Protein AF-A0A958C9W6-F1 (afdb_monomer)

Mean predicted aligned error: 12.82 Å

pLDDT: mean 80.54, std 18.73, range [38.62, 97.38]

Structure (mmCIF, N/CA/C/O backbone):
data_AF-A0A958C9W6-F1
#
_entry.id   AF-A0A958C9W6-F1
#
loop_
_atom_site.group_PDB
_atom_site.id
_atom_site.type_symbol
_atom_site.label_atom_id
_atom_site.label_alt_id
_atom_site.label_comp_id
_atom_site.label_asym_id
_atom_site.label_entity_id
_atom_site.label_seq_id
_atom_site.pdbx_PDB_ins_code
_atom_site.Cartn_x
_atom_site.Cartn_y
_atom_site.Cartn_z
_atom_site.occupancy
_atom_site.B_iso_or_equiv
_atom_site.auth_seq_id
_atom_site.auth_comp_id
_atom_site.auth_asym_id
_atom_site.auth_atom_id
_atom_site.pdbx_PDB_model_num
ATOM 1 N N . MET A 1 1 ? 31.463 -16.022 25.666 1.00 40.84 1 MET A N 1
ATOM 2 C CA . MET A 1 1 ? 31.397 -15.861 24.198 1.00 40.84 1 MET A CA 1
ATOM 3 C C . MET A 1 1 ? 30.510 -16.967 23.652 1.00 40.84 1 MET A C 1
ATOM 5 O O . MET A 1 1 ? 30.938 -18.113 23.640 1.00 40.84 1 MET A O 1
ATOM 9 N N . ALA A 1 2 ? 29.253 -16.654 23.335 1.00 38.62 2 ALA A N 1
ATOM 10 C CA . ALA A 1 2 ? 28.304 -17.623 22.791 1.00 38.62 2 ALA A CA 1
ATOM 11 C C . ALA A 1 2 ? 28.551 -17.759 21.283 1.00 38.62 2 ALA A C 1
ATOM 13 O O . ALA A 1 2 ? 28.523 -16.761 20.567 1.00 38.62 2 ALA A O 1
ATOM 14 N N . LYS A 1 3 ? 28.863 -18.977 20.828 1.00 41.97 3 LYS A N 1
ATOM 15 C CA . LYS A 1 3 ? 28.986 -19.298 19.404 1.00 41.97 3 LYS A CA 1
ATOM 16 C C . LYS A 1 3 ? 27.596 -19.224 18.776 1.00 41.97 3 LYS A C 1
ATOM 18 O O . LYS A 1 3 ? 26.676 -19.887 19.239 1.00 41.97 3 LYS A O 1
ATOM 23 N N . GLN A 1 4 ? 27.471 -18.394 17.752 1.00 49.22 4 GLN A N 1
ATOM 24 C CA . GLN A 1 4 ? 26.295 -18.300 16.901 1.00 49.22 4 GLN A CA 1
ATOM 25 C C . GLN A 1 4 ? 26.256 -19.569 16.038 1.00 49.22 4 GLN A C 1
ATOM 27 O O . GLN A 1 4 ? 27.165 -19.802 15.244 1.00 49.22 4 GLN A O 1
ATOM 32 N N . GLU A 1 5 ? 25.262 -20.426 16.261 1.00 43.38 5 GLU A N 1
ATOM 33 C CA . GLU A 1 5 ? 24.965 -21.561 15.386 1.00 43.38 5 GLU A CA 1
ATOM 34 C C . GLU A 1 5 ? 24.443 -21.017 14.053 1.00 43.38 5 GLU A C 1
ATOM 36 O O . GLU A 1 5 ? 23.322 -20.511 13.965 1.00 43.38 5 GLU A O 1
ATOM 41 N N . GLU A 1 6 ? 25.273 -21.095 13.012 1.00 48.12 6 GLU A N 1
ATOM 42 C CA . GLU A 1 6 ? 24.831 -20.968 11.626 1.00 48.12 6 GLU A CA 1
ATOM 43 C C . GLU A 1 6 ? 23.806 -22.074 11.353 1.00 48.12 6 GLU A C 1
ATOM 45 O O . GLU A 1 6 ? 24.152 -23.240 11.156 1.00 48.12 6 GLU A O 1
ATOM 50 N N . LYS A 1 7 ? 22.518 -21.714 11.348 1.00 50.03 7 LYS A N 1
ATOM 51 C CA . LYS A 1 7 ? 21.475 -22.551 10.754 1.00 50.03 7 LYS A CA 1
ATOM 52 C C . LYS A 1 7 ? 21.706 -22.575 9.250 1.00 50.03 7 LYS A C 1
ATOM 54 O O . LYS A 1 7 ? 21.167 -21.753 8.514 1.00 50.03 7 LYS A O 1
ATOM 59 N N . ASN A 1 8 ? 22.539 -23.511 8.816 1.00 45.03 8 ASN A N 1
ATOM 60 C CA . ASN A 1 8 ? 22.682 -23.860 7.419 1.00 45.03 8 ASN A CA 1
ATOM 61 C C . ASN A 1 8 ? 21.336 -24.458 6.978 1.00 45.03 8 ASN A C 1
ATOM 63 O O . ASN A 1 8 ? 20.993 -25.579 7.357 1.00 45.03 8 ASN A O 1
ATOM 67 N N . ILE A 1 9 ? 20.516 -23.658 6.293 1.00 53.34 9 ILE A N 1
ATOM 68 C CA . ILE A 1 9 ? 19.256 -24.115 5.707 1.00 53.34 9 ILE A CA 1
ATOM 69 C C . ILE A 1 9 ? 19.654 -24.989 4.524 1.00 53.34 9 ILE A C 1
ATOM 71 O O . ILE A 1 9 ? 19.911 -24.500 3.426 1.00 53.34 9 ILE A O 1
ATOM 75 N N . THR A 1 10 ? 19.778 -26.288 4.770 1.00 50.62 10 THR A N 1
ATOM 76 C CA . THR A 1 10 ? 19.931 -27.275 3.709 1.00 50.62 10 THR A CA 1
ATOM 77 C C . THR A 1 10 ? 18.595 -27.348 2.978 1.00 50.62 10 THR A C 1
ATOM 79 O O . THR A 1 10 ? 17.690 -28.046 3.427 1.00 50.62 10 THR A O 1
ATOM 82 N N . VAL A 1 11 ? 18.449 -26.576 1.898 1.00 54.31 11 VAL A N 1
ATOM 83 C CA . VAL A 1 11 ? 17.331 -26.725 0.957 1.00 54.31 11 VAL A CA 1
ATOM 84 C C . VAL A 1 11 ? 17.441 -28.132 0.381 1.00 54.31 11 VAL A C 1
ATOM 86 O O . VAL A 1 11 ? 18.473 -28.497 -0.190 1.00 54.31 11 VAL A O 1
ATOM 89 N N . THR A 1 12 ? 16.433 -28.958 0.637 1.00 53.78 12 THR A N 1
ATOM 90 C CA . THR A 1 12 ? 16.428 -30.346 0.171 1.00 53.78 12 THR A CA 1
ATOM 91 C C . THR A 1 12 ? 15.854 -30.403 -1.240 1.00 53.78 12 THR A C 1
ATOM 93 O O . THR A 1 12 ? 15.025 -29.577 -1.602 1.00 53.78 12 THR A O 1
ATOM 96 N N . LEU A 1 13 ? 16.286 -31.377 -2.047 1.00 54.72 13 LEU A N 1
ATOM 97 C CA . LEU A 1 13 ? 15.822 -31.571 -3.434 1.00 54.72 13 LEU A CA 1
ATOM 98 C C . LEU A 1 13 ? 14.282 -31.661 -3.567 1.00 54.72 13 LEU A C 1
ATOM 100 O O . LEU A 1 13 ? 13.751 -31.420 -4.649 1.00 54.72 13 LEU A O 1
ATOM 104 N N . ASP A 1 14 ? 13.574 -31.966 -2.475 1.00 60.06 14 ASP A N 1
ATOM 105 C CA . ASP A 1 14 ? 12.109 -32.011 -2.408 1.00 60.06 14 ASP A CA 1
ATOM 106 C C . ASP A 1 14 ? 11.456 -30.613 -2.435 1.00 60.06 14 ASP A C 1
ATOM 108 O O . ASP A 1 14 ? 10.357 -30.461 -2.972 1.00 60.06 14 ASP A O 1
ATOM 112 N N . ASP A 1 15 ? 12.133 -29.574 -1.929 1.00 61.22 15 ASP A N 1
ATOM 113 C CA . ASP A 1 15 ? 11.630 -28.191 -1.942 1.00 61.22 15 ASP A CA 1
ATOM 114 C C . ASP A 1 15 ? 11.640 -27.605 -3.365 1.00 61.22 15 ASP A C 1
ATOM 116 O O . ASP A 1 15 ? 10.725 -26.877 -3.757 1.00 61.22 15 ASP A O 1
ATOM 120 N N . ASP A 1 16 ? 12.642 -27.979 -4.167 1.00 63.88 16 ASP A N 1
ATOM 121 C CA . ASP A 1 16 ? 12.729 -27.594 -5.577 1.00 63.88 16 ASP A CA 1
ATOM 122 C C . ASP A 1 16 ? 11.615 -28.261 -6.392 1.00 63.88 16 ASP A C 1
ATOM 124 O O . ASP A 1 16 ? 10.996 -27.613 -7.234 1.00 63.88 16 ASP A O 1
ATOM 128 N N . ALA A 1 17 ? 11.309 -29.535 -6.126 1.00 65.00 17 ALA A N 1
ATOM 129 C CA . ALA A 1 17 ? 10.230 -30.253 -6.805 1.00 65.00 17 ALA A CA 1
ATOM 130 C C . ALA A 1 17 ? 8.859 -29.610 -6.532 1.00 65.00 17 ALA A C 1
ATOM 132 O O . ALA A 1 17 ? 8.099 -29.359 -7.470 1.00 65.00 17 ALA A O 1
ATOM 133 N N . LEU A 1 18 ? 8.588 -29.253 -5.272 1.00 66.50 18 LEU A N 1
ATOM 134 C CA . LEU A 1 18 ? 7.382 -28.518 -4.887 1.00 66.50 18 LEU A CA 1
ATOM 135 C C . LEU A 1 18 ? 7.320 -27.142 -5.574 1.00 66.50 18 LEU A C 1
ATOM 137 O O . LEU A 1 18 ? 6.276 -26.739 -6.091 1.00 66.50 18 LEU A O 1
ATOM 141 N N . LEU A 1 19 ? 8.449 -26.432 -5.645 1.00 69.62 19 LEU A N 1
ATOM 142 C CA . LEU A 1 19 ? 8.544 -25.147 -6.335 1.00 69.62 19 LEU A CA 1
ATOM 143 C C . LEU A 1 19 ? 8.263 -25.283 -7.843 1.00 69.62 19 LEU A C 1
ATOM 145 O O . LEU A 1 19 ? 7.502 -24.489 -8.402 1.00 69.62 19 LEU A O 1
ATOM 149 N N . PHE A 1 20 ? 8.829 -26.294 -8.507 1.00 72.88 20 PHE A N 1
ATOM 150 C CA . PHE A 1 20 ? 8.619 -26.549 -9.936 1.00 72.88 20 PHE A CA 1
ATOM 151 C C . PHE A 1 20 ? 7.176 -26.941 -10.273 1.00 72.88 20 PHE A C 1
AT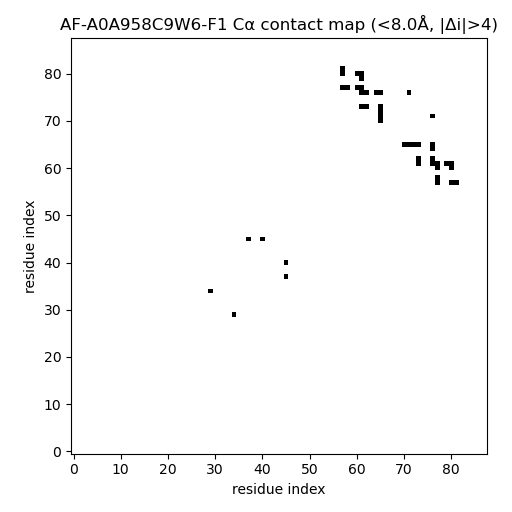OM 153 O O . PHE A 1 20 ? 6.708 -26.598 -11.359 1.00 72.88 20 PHE A O 1
ATOM 160 N N . GLU A 1 21 ? 6.451 -27.589 -9.360 1.00 72.88 21 GLU A N 1
ATOM 161 C CA . GLU A 1 21 ? 5.019 -27.868 -9.526 1.00 72.88 21 GLU A CA 1
ATOM 162 C C . GLU A 1 21 ? 4.145 -26.617 -9.345 1.00 72.88 21 GLU A C 1
ATOM 164 O O . GLU A 1 21 ? 3.135 -26.456 -10.033 1.00 72.88 21 GLU A O 1
ATOM 169 N N . MET A 1 22 ? 4.542 -25.692 -8.466 1.00 72.31 22 MET A N 1
ATOM 170 C CA . MET A 1 22 ? 3.787 -24.464 -8.190 1.00 72.31 22 MET A CA 1
ATOM 171 C C . MET A 1 22 ? 3.978 -23.376 -9.256 1.00 72.31 22 MET A C 1
ATOM 173 O O . MET A 1 22 ? 3.050 -22.607 -9.525 1.00 72.31 22 MET A O 1
ATOM 177 N N . ILE A 1 23 ? 5.161 -23.303 -9.880 1.00 74.88 23 ILE A N 1
ATOM 178 C CA . ILE A 1 23 ? 5.499 -22.270 -10.873 1.00 74.88 23 ILE A CA 1
ATOM 179 C C . ILE A 1 23 ? 4.488 -22.213 -12.035 1.00 74.88 23 ILE A C 1
ATOM 181 O O . ILE A 1 23 ? 4.013 -21.116 -12.328 1.00 74.88 23 ILE A O 1
ATOM 185 N N . PRO A 1 24 ? 4.105 -23.321 -12.698 1.00 74.38 24 PRO A N 1
ATOM 186 C CA . PRO A 1 24 ? 3.153 -23.280 -13.807 1.00 74.38 24 PRO A CA 1
ATOM 187 C C . PRO A 1 24 ? 1.781 -22.723 -13.415 1.00 74.38 24 PRO A C 1
ATOM 189 O O . PRO A 1 24 ? 1.213 -21.937 -14.171 1.00 74.38 24 PRO A O 1
ATOM 192 N N . GLY A 1 25 ? 1.270 -23.091 -12.234 1.00 72.38 25 GLY A N 1
ATOM 193 C CA . GLY A 1 25 ? 0.001 -22.572 -11.714 1.00 72.38 25 GLY A CA 1
ATOM 194 C C . GLY A 1 25 ? 0.075 -21.072 -11.444 1.00 72.38 25 GLY A C 1
ATOM 195 O O . GLY A 1 25 ? -0.749 -20.309 -11.942 1.00 72.38 25 GLY A O 1
ATOM 196 N N . ALA A 1 26 ? 1.135 -20.632 -10.763 1.00 70.88 26 ALA A N 1
ATOM 197 C CA . ALA A 1 26 ? 1.367 -19.216 -10.502 1.00 70.88 26 ALA A CA 1
ATOM 198 C C . ALA A 1 26 ? 1.543 -18.403 -11.798 1.00 70.88 26 ALA A C 1
ATOM 200 O O . ALA A 1 26 ? 1.016 -17.302 -11.913 1.00 70.88 26 ALA A O 1
ATOM 201 N N . VAL A 1 27 ? 2.246 -18.943 -12.801 1.00 72.88 27 VAL A N 1
ATOM 202 C CA . VAL A 1 27 ? 2.432 -18.294 -14.111 1.00 72.88 27 VAL A CA 1
ATOM 203 C C . VAL A 1 27 ? 1.119 -18.213 -14.893 1.00 72.88 27 VAL A C 1
ATOM 205 O O . VAL A 1 27 ? 0.895 -17.216 -15.576 1.00 72.88 27 VAL A O 1
ATOM 208 N N . ALA A 1 28 ? 0.240 -19.213 -14.784 1.00 75.00 28 ALA A N 1
ATOM 209 C CA . ALA A 1 28 ? -1.065 -19.202 -15.447 1.00 75.00 28 ALA A CA 1
ATOM 210 C C . ALA A 1 28 ? -1.999 -18.098 -14.916 1.00 75.00 28 ALA A C 1
ATOM 212 O O . ALA A 1 28 ? -2.853 -17.609 -15.654 1.00 75.00 28 ALA A O 1
ATOM 213 N N . GLU A 1 29 ? -1.819 -17.681 -13.662 1.00 78.50 29 GLU A N 1
ATOM 214 C CA . GLU A 1 29 ? -2.593 -16.607 -13.028 1.00 78.50 29 GLU A CA 1
ATOM 215 C C . GLU A 1 29 ? -2.057 -15.198 -13.345 1.00 78.50 29 GLU A C 1
ATOM 217 O O . GLU A 1 29 ? -2.728 -14.196 -13.085 1.00 78.50 29 GLU A O 1
ATOM 222 N N . VAL A 1 30 ? -0.864 -15.091 -13.941 1.00 78.94 30 VAL A N 1
ATOM 223 C CA . VAL A 1 30 ? -0.265 -13.804 -14.310 1.00 78.94 30 VAL A CA 1
ATOM 224 C C . VAL A 1 30 ? -0.861 -13.296 -15.622 1.00 78.94 30 VAL A C 1
ATOM 226 O O . VAL A 1 30 ? -0.655 -13.880 -16.683 1.00 78.94 30 VAL A O 1
ATOM 229 N N . ASP A 1 31 ? -1.520 -12.137 -15.579 1.00 85.75 31 ASP A N 1
ATOM 230 C CA . ASP A 1 31 ? -1.964 -11.435 -16.787 1.00 85.75 31 ASP A CA 1
ATOM 231 C C . ASP A 1 31 ? -0.749 -10.876 -17.566 1.00 85.75 31 ASP A C 1
ATOM 233 O O . ASP A 1 31 ? -0.071 -9.954 -17.084 1.00 85.75 31 ASP A O 1
ATOM 237 N N . PRO A 1 32 ? -0.474 -11.348 -18.801 1.00 85.00 32 PRO A N 1
ATOM 238 C CA . PRO A 1 32 ? 0.646 -10.861 -19.607 1.00 85.00 32 PRO A CA 1
ATOM 239 C C . PRO A 1 32 ? 0.586 -9.354 -19.883 1.00 85.00 32 PRO A C 1
ATOM 241 O O . PRO A 1 32 ? 1.622 -8.717 -20.094 1.00 85.00 32 PRO A O 1
ATOM 244 N N . ARG A 1 33 ? -0.612 -8.757 -19.861 1.00 89.25 33 ARG A N 1
ATOM 245 C CA . ARG A 1 33 ? -0.799 -7.312 -20.035 1.00 89.25 33 ARG A CA 1
ATOM 246 C C . ARG A 1 33 ? -0.257 -6.543 -18.837 1.00 89.25 33 ARG A C 1
ATOM 248 O O . ARG A 1 33 ? 0.393 -5.518 -19.029 1.00 89.25 33 ARG A O 1
ATOM 255 N N . GLN A 1 34 ? -0.444 -7.055 -17.619 1.00 85.69 34 GLN A N 1
ATOM 256 C CA . GLN A 1 34 ? 0.143 -6.449 -16.421 1.00 85.69 34 GLN A CA 1
ATOM 257 C C . GLN A 1 34 ? 1.671 -6.519 -16.460 1.00 85.69 34 GLN A C 1
ATOM 259 O O . GLN A 1 34 ? 2.333 -5.528 -16.161 1.00 85.69 34 GLN A O 1
ATOM 264 N N . ILE A 1 35 ? 2.244 -7.635 -16.923 1.00 87.75 35 ILE A N 1
ATOM 265 C CA . ILE A 1 35 ? 3.699 -7.755 -17.111 1.00 87.75 35 ILE A CA 1
ATOM 266 C C . ILE A 1 35 ? 4.214 -6.753 -18.145 1.00 87.75 35 ILE A C 1
ATOM 268 O O . ILE A 1 35 ? 5.248 -6.118 -17.924 1.00 87.75 35 ILE A O 1
ATOM 272 N N . ALA A 1 36 ? 3.501 -6.581 -19.260 1.00 92.06 36 ALA A N 1
ATOM 273 C CA . ALA A 1 36 ? 3.864 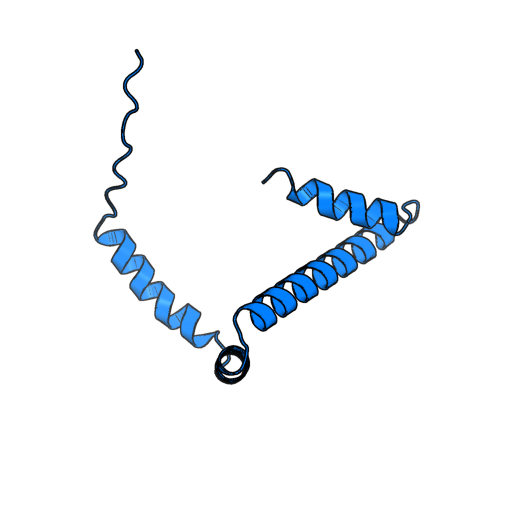-5.602 -20.278 1.00 92.06 36 ALA A CA 1
ATOM 274 C C . ALA A 1 36 ? 3.858 -4.169 -19.720 1.00 92.06 36 ALA A C 1
ATOM 276 O O . ALA A 1 36 ? 4.807 -3.429 -19.964 1.00 92.06 36 ALA A O 1
ATOM 277 N N . ILE A 1 37 ? 2.853 -3.805 -18.916 1.00 88.50 37 ILE A N 1
ATOM 278 C CA . ILE A 1 37 ? 2.770 -2.496 -18.248 1.00 88.50 37 ILE A CA 1
ATOM 279 C C . ILE A 1 37 ? 3.905 -2.330 -17.235 1.00 88.50 37 ILE A C 1
ATO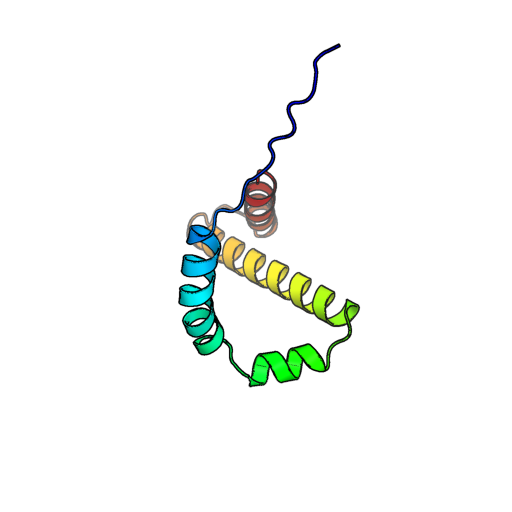M 281 O O . ILE A 1 37 ? 4.619 -1.335 -17.269 1.00 88.50 37 ILE A O 1
ATOM 285 N N . LEU A 1 38 ? 4.140 -3.313 -16.363 1.00 89.12 38 LEU A N 1
ATOM 286 C CA . LEU A 1 38 ? 5.211 -3.229 -15.366 1.00 89.12 38 LEU A CA 1
ATOM 287 C C . LEU A 1 38 ? 6.586 -3.046 -16.020 1.00 89.12 38 LEU A C 1
ATOM 289 O O . LEU A 1 38 ? 7.437 -2.337 -15.479 1.00 89.12 38 LEU A O 1
ATOM 293 N N . ARG A 1 39 ? 6.814 -3.644 -17.196 1.00 91.00 39 ARG A N 1
ATOM 294 C CA . ARG A 1 39 ? 8.056 -3.496 -17.972 1.00 91.00 39 ARG A CA 1
ATOM 295 C C . ARG A 1 39 ? 8.297 -2.082 -18.507 1.00 91.00 39 ARG A C 1
ATOM 297 O O . ARG A 1 39 ? 9.456 -1.762 -18.742 1.00 91.00 39 ARG A O 1
ATOM 304 N N . THR A 1 40 ? 7.272 -1.241 -18.666 1.00 95.25 40 THR A N 1
ATOM 305 C CA . THR A 1 40 ? 7.455 0.155 -19.110 1.00 95.25 40 THR A CA 1
ATOM 306 C C . THR A 1 40 ? 7.794 1.112 -17.967 1.00 95.25 40 THR A C 1
ATOM 308 O O . THR A 1 40 ? 8.241 2.229 -18.222 1.00 95.25 40 THR A O 1
ATOM 311 N N . LEU A 1 41 ? 7.609 0.685 -16.713 1.00 94.88 41 LEU A N 1
ATOM 312 C CA . LEU A 1 41 ? 7.833 1.513 -15.532 1.00 94.88 41 LEU A CA 1
ATOM 313 C C . LEU A 1 41 ? 9.288 1.461 -15.051 1.00 94.88 41 LEU A C 1
ATOM 315 O O . LEU A 1 41 ? 9.890 0.388 -14.945 1.00 94.88 41 LEU A O 1
ATOM 319 N N . THR A 1 42 ? 9.821 2.618 -14.656 1.00 97.25 42 THR A N 1
ATOM 320 C CA . THR A 1 42 ? 11.090 2.717 -13.923 1.00 97.25 42 THR A CA 1
ATOM 321 C C . THR A 1 42 ? 10.955 2.126 -12.512 1.00 97.25 42 THR A C 1
ATOM 323 O O . THR A 1 42 ? 9.844 2.041 -11.979 1.00 97.25 42 THR A O 1
ATOM 326 N N . PRO A 1 43 ? 12.067 1.767 -11.842 1.00 93.75 43 PRO A N 1
ATOM 327 C CA . PRO A 1 43 ? 12.024 1.320 -10.448 1.00 93.75 43 PRO A CA 1
ATOM 328 C C . PRO A 1 43 ? 11.297 2.302 -9.517 1.00 93.75 43 PRO A C 1
ATOM 330 O O . PRO A 1 43 ? 10.493 1.882 -8.689 1.00 93.75 43 PRO A O 1
ATOM 333 N N . ALA A 1 44 ? 11.503 3.611 -9.703 1.00 96.44 44 ALA A N 1
ATOM 334 C CA . ALA A 1 44 ? 10.817 4.642 -8.927 1.00 96.44 4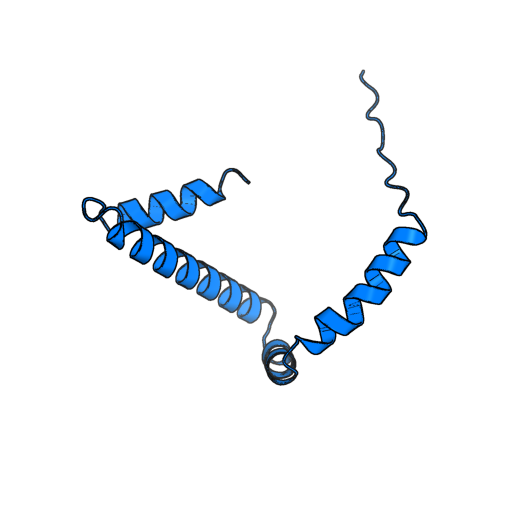4 ALA A CA 1
ATOM 335 C C . ALA A 1 44 ? 9.299 4.643 -9.174 1.00 96.44 44 ALA A C 1
ATOM 337 O O . ALA A 1 44 ? 8.523 4.743 -8.230 1.00 96.44 44 ALA A O 1
ATOM 338 N N . GLN A 1 45 ? 8.860 4.476 -10.424 1.00 96.06 45 GLN A N 1
ATOM 339 C CA . GLN A 1 45 ? 7.434 4.389 -10.751 1.00 96.06 45 GLN A CA 1
ATOM 340 C C . GLN A 1 45 ? 6.783 3.127 -10.181 1.00 96.06 45 GLN A C 1
ATOM 342 O O . GLN A 1 45 ? 5.666 3.197 -9.679 1.00 96.06 45 GLN A O 1
ATOM 347 N N . ARG A 1 46 ? 7.485 1.987 -10.200 1.00 93.06 46 ARG A N 1
ATOM 348 C CA . ARG A 1 46 ? 7.006 0.752 -9.559 1.00 93.06 46 ARG A CA 1
ATOM 349 C C . ARG A 1 46 ? 6.874 0.911 -8.048 1.00 93.06 46 ARG A C 1
ATOM 351 O O . ARG A 1 46 ? 5.892 0.461 -7.469 1.00 93.06 46 ARG A O 1
ATOM 358 N N . PHE A 1 47 ? 7.837 1.580 -7.417 1.00 94.06 47 PHE A N 1
ATOM 359 C CA . PHE A 1 47 ? 7.770 1.882 -5.990 1.00 94.06 47 PHE A CA 1
ATOM 360 C C . PHE A 1 47 ? 6.568 2.777 -5.664 1.00 94.06 47 PHE A C 1
ATOM 362 O O . PHE A 1 47 ? 5.804 2.471 -4.756 1.00 94.06 47 PHE A O 1
ATOM 369 N N . GLN A 1 48 ? 6.336 3.825 -6.459 1.00 96.31 48 GLN A N 1
ATOM 370 C CA . GLN A 1 48 ? 5.157 4.680 -6.299 1.00 96.31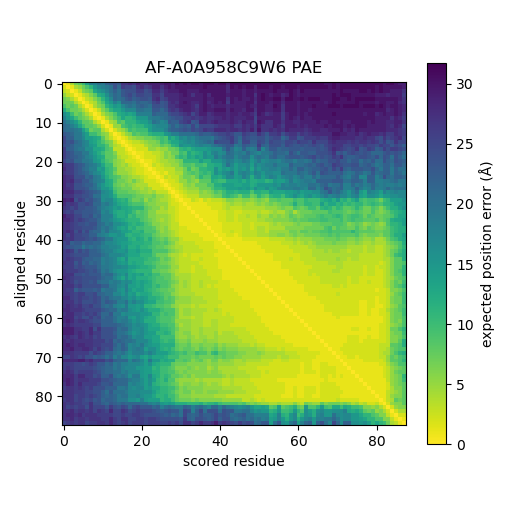 48 GLN A CA 1
ATOM 371 C C . GLN A 1 48 ? 3.845 3.917 -6.508 1.00 96.31 48 GLN A C 1
ATOM 373 O O . GLN A 1 48 ? 2.929 4.058 -5.706 1.00 96.31 48 GLN A O 1
ATOM 378 N N . GLN A 1 49 ? 3.768 3.049 -7.521 1.00 94.31 49 GLN A N 1
ATOM 379 C CA . GLN A 1 49 ? 2.606 2.184 -7.729 1.00 94.31 49 GLN A CA 1
ATOM 380 C C . GLN A 1 49 ? 2.317 1.319 -6.493 1.00 94.31 49 GLN A C 1
ATOM 382 O O . GLN A 1 49 ? 1.166 1.219 -6.072 1.00 94.31 49 GLN A O 1
ATOM 387 N N . MET A 1 50 ? 3.353 0.726 -5.892 1.00 93.62 50 MET A N 1
ATOM 388 C CA . MET A 1 50 ? 3.217 -0.079 -4.677 1.00 93.62 50 MET A CA 1
ATOM 389 C C . MET A 1 50 ? 2.712 0.754 -3.493 1.00 93.62 50 MET A C 1
ATOM 391 O O . MET A 1 50 ? 1.787 0.323 -2.808 1.00 93.62 50 MET A O 1
ATOM 395 N N . LEU A 1 51 ? 3.261 1.955 -3.279 1.00 95.94 51 LEU A N 1
ATOM 396 C CA . LEU A 1 51 ? 2.791 2.859 -2.225 1.00 95.94 51 LEU A CA 1
ATOM 397 C C . LEU A 1 51 ? 1.312 3.224 -2.409 1.00 95.94 51 LEU A C 1
ATOM 399 O O . LEU A 1 51 ? 0.535 3.104 -1.466 1.00 95.94 51 LEU A O 1
ATOM 403 N N . SER A 1 52 ? 0.893 3.568 -3.630 1.00 95.25 52 SER A N 1
ATOM 404 C CA . SER A 1 52 ? -0.515 3.8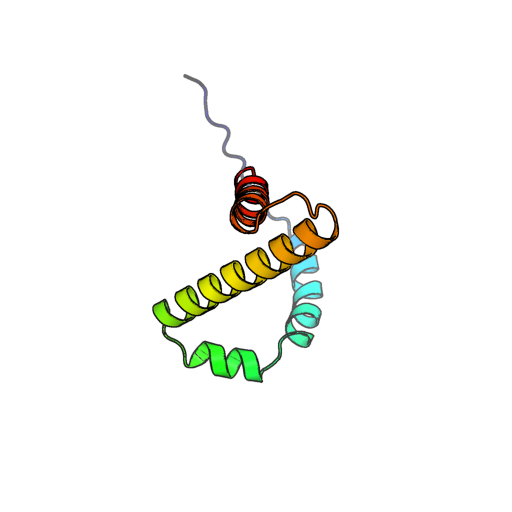68 -3.919 1.00 95.25 52 SER A CA 1
ATOM 405 C C . SER A 1 52 ? -1.438 2.668 -3.679 1.00 95.25 52 SER A C 1
ATOM 407 O O . SER A 1 52 ? -2.567 2.836 -3.219 1.00 95.25 52 SER A O 1
ATOM 409 N N . MET A 1 53 ? -0.978 1.443 -3.963 1.00 95.12 53 MET A N 1
ATOM 410 C CA . MET A 1 53 ? -1.740 0.230 -3.650 1.00 95.12 53 MET A CA 1
ATOM 411 C C . MET A 1 53 ? -1.891 0.023 -2.139 1.00 95.12 53 MET A C 1
ATOM 413 O O . MET A 1 53 ? -2.982 -0.329 -1.690 1.00 95.12 53 MET A O 1
ATOM 417 N N . ILE A 1 54 ? -0.834 0.264 -1.357 1.00 94.31 54 ILE A N 1
ATOM 418 C CA . ILE A 1 54 ? -0.882 0.188 0.110 1.00 94.31 54 ILE A CA 1
ATOM 419 C C . ILE A 1 54 ? -1.899 1.197 0.649 1.00 94.31 54 ILE A C 1
ATOM 421 O O . ILE A 1 54 ? -2.809 0.808 1.379 1.00 94.31 54 ILE A O 1
ATOM 425 N N . GLU A 1 55 ? -1.813 2.459 0.230 1.00 95.94 55 GLU A N 1
ATOM 426 C CA . GLU A 1 55 ? -2.744 3.512 0.654 1.00 95.94 55 GLU A CA 1
ATOM 427 C C . GLU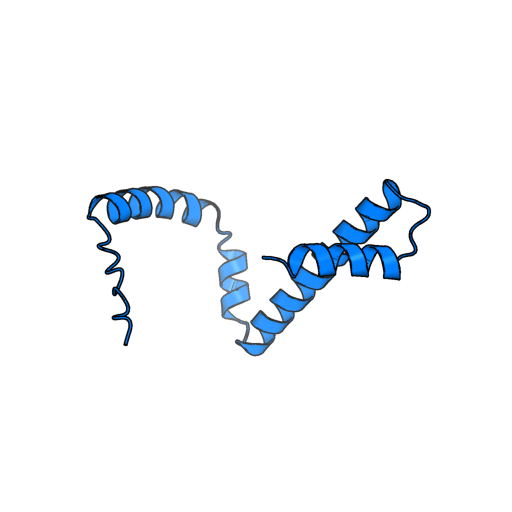 A 1 55 ? -4.203 3.162 0.326 1.00 95.94 55 GLU A C 1
ATOM 429 O O . GLU A 1 55 ? -5.094 3.331 1.163 1.00 95.94 55 GLU A O 1
ATOM 434 N N . LEU A 1 56 ? -4.456 2.613 -0.868 1.00 96.94 56 LEU A N 1
ATOM 435 C CA . LEU A 1 56 ? -5.789 2.170 -1.273 1.00 96.94 56 LEU A CA 1
ATOM 436 C C . LEU A 1 56 ? -6.318 1.056 -0.360 1.00 96.94 56 LEU A C 1
ATOM 438 O O . LEU A 1 56 ? -7.459 1.119 0.106 1.00 96.94 56 LEU A O 1
ATOM 442 N N . VAL A 1 57 ? -5.504 0.032 -0.101 1.00 96.06 57 VAL A N 1
ATOM 443 C CA . VAL A 1 57 ? -5.891 -1.103 0.749 1.00 96.06 57 VA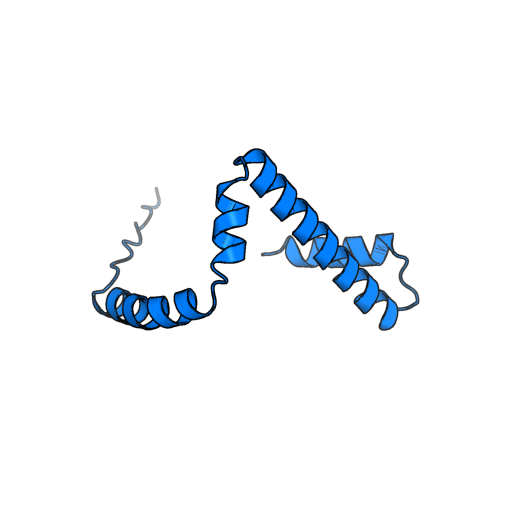L A CA 1
ATOM 444 C C . VAL A 1 57 ? -6.131 -0.648 2.188 1.00 96.06 57 VAL A C 1
ATOM 446 O O . VAL A 1 57 ? -7.126 -1.053 2.797 1.00 96.06 57 VAL A O 1
ATOM 449 N N . GLU A 1 58 ? -5.283 0.234 2.718 1.00 95.75 58 GLU A N 1
ATOM 450 C CA . GLU A 1 58 ? -5.462 0.838 4.038 1.00 95.75 58 GLU A CA 1
ATOM 451 C C . GLU A 1 58 ? -6.774 1.623 4.130 1.00 95.75 58 GLU A C 1
ATOM 453 O O . GLU A 1 58 ? -7.535 1.442 5.084 1.00 95.75 58 GLU A O 1
ATOM 458 N N . GLY A 1 59 ? -7.083 2.439 3.118 1.00 96.25 59 GLY A N 1
ATOM 459 C CA . GLY A 1 59 ? -8.333 3.194 3.041 1.00 96.25 59 GLY A CA 1
ATOM 460 C C . GLY A 1 59 ? -9.565 2.287 3.013 1.00 96.25 59 GLY A C 1
ATOM 461 O O . GLY A 1 59 ? -10.517 2.495 3.770 1.00 96.25 59 GLY A O 1
ATOM 462 N N . ILE A 1 60 ? -9.535 1.221 2.207 1.00 97.25 60 ILE A N 1
ATOM 463 C CA . ILE A 1 60 ? -10.611 0.216 2.158 1.00 97.25 60 ILE A CA 1
ATOM 464 C C . ILE A 1 60 ? -10.780 -0.463 3.522 1.00 97.25 60 ILE A C 1
ATOM 466 O O . ILE A 1 60 ? -11.907 -0.644 3.997 1.00 97.25 60 ILE A O 1
ATOM 470 N N . ALA A 1 61 ? -9.678 -0.840 4.172 1.00 95.69 61 ALA A N 1
ATOM 471 C CA . ALA A 1 61 ? -9.711 -1.465 5.487 1.00 95.69 61 ALA A CA 1
ATOM 472 C C . ALA A 1 61 ? -10.291 -0.517 6.548 1.00 95.69 61 ALA A C 1
ATOM 474 O O . ALA A 1 61 ? -11.164 -0.931 7.317 1.00 95.69 61 ALA A O 1
ATOM 475 N N . ALA A 1 62 ? -9.878 0.754 6.549 1.00 96.62 62 ALA A N 1
ATOM 476 C CA . ALA A 1 62 ? -10.383 1.780 7.456 1.00 96.62 62 ALA A CA 1
ATOM 477 C C . ALA A 1 62 ? -11.881 2.037 7.238 1.00 96.62 62 ALA A C 1
ATOM 479 O O . ALA A 1 62 ? -12.652 2.085 8.199 1.00 96.62 62 ALA A O 1
ATOM 480 N N . HIS A 1 63 ? -12.326 2.102 5.982 1.00 97.12 63 HIS A N 1
ATOM 481 C CA . HIS A 1 63 ? -13.741 2.226 5.641 1.00 97.12 63 HIS A CA 1
ATOM 482 C C . HIS A 1 63 ? -14.564 1.046 6.182 1.00 97.12 63 HIS A C 1
ATOM 484 O O . HIS A 1 63 ? -15.556 1.238 6.887 1.00 97.12 63 HIS A O 1
ATOM 490 N N . ARG A 1 64 ? -14.122 -0.193 5.932 1.00 97.19 64 ARG A N 1
ATOM 491 C CA . ARG A 1 64 ? -14.786 -1.405 6.449 1.00 97.19 64 ARG A CA 1
ATOM 492 C C . ARG A 1 64 ? -14.743 -1.503 7.972 1.00 97.19 64 ARG A C 1
ATOM 494 O O . ARG A 1 64 ? -15.596 -2.166 8.563 1.00 97.19 64 ARG A O 1
ATOM 501 N N . LEU A 1 65 ? -13.725 -0.937 8.616 1.00 95.94 65 LEU A N 1
ATOM 502 C CA . LEU A 1 65 ? -13.645 -0.867 10.072 1.00 95.94 65 LEU A CA 1
ATOM 503 C C . LEU A 1 65 ? -14.705 0.095 10.613 1.00 95.94 65 LEU A C 1
ATOM 505 O O . LEU A 1 65 ? -15.450 -0.289 11.507 1.00 95.94 65 LEU A O 1
ATOM 509 N N . ARG A 1 66 ? -14.847 1.280 10.012 1.00 97.38 66 ARG A N 1
ATOM 510 C CA . ARG A 1 66 ? -15.877 2.264 10.384 1.00 97.38 66 ARG A CA 1
ATOM 511 C C . ARG A 1 66 ? -17.299 1.754 10.189 1.00 97.38 66 ARG A C 1
ATOM 513 O O . ARG A 1 66 ? -18.152 2.039 11.014 1.00 97.38 66 ARG A O 1
ATOM 520 N N . GLN A 1 67 ? -17.554 0.937 9.167 1.00 97.31 67 GLN A N 1
ATOM 521 C CA . GLN A 1 67 ? -18.861 0.279 9.021 1.00 97.31 67 GLN A CA 1
ATOM 522 C C . GLN A 1 67 ? -19.211 -0.630 10.216 1.00 97.31 67 GLN A C 1
ATOM 524 O O . GLN A 1 67 ? -20.379 -0.776 10.555 1.00 97.31 67 GLN A O 1
ATOM 529 N N . ARG A 1 68 ? -18.206 -1.243 10.859 1.00 96.62 68 ARG A N 1
ATOM 530 C CA . ARG A 1 68 ? -18.374 -2.118 12.036 1.00 96.62 68 ARG A CA 1
ATOM 531 C C . ARG A 1 68 ? -18.278 -1.366 13.366 1.00 96.62 68 ARG A C 1
ATOM 533 O O . ARG A 1 68 ? -18.746 -1.876 14.377 1.00 96.62 68 ARG A O 1
ATOM 540 N N . ARG A 1 69 ? -17.624 -0.204 13.359 1.00 95.94 69 ARG A N 1
ATOM 541 C CA . ARG A 1 69 ? -17.335 0.665 14.506 1.00 95.94 69 ARG A CA 1
ATOM 542 C C . ARG A 1 69 ? -17.563 2.129 14.116 1.00 95.94 69 ARG A C 1
ATOM 544 O O . ARG A 1 69 ? -16.593 2.844 13.839 1.00 95.94 69 ARG A O 1
ATOM 551 N N . PRO A 1 70 ? -18.831 2.556 13.997 1.00 95.12 70 PRO A N 1
ATOM 552 C CA . PRO A 1 70 ? -19.179 3.886 13.503 1.00 95.12 70 PRO A CA 1
ATOM 553 C C . PRO A 1 70 ? -18.740 5.020 14.440 1.00 95.12 70 PRO A C 1
ATOM 555 O O . PRO A 1 70 ? -18.689 6.168 14.011 1.00 95.12 70 PRO A O 1
ATOM 558 N N . GLU A 1 71 ? -18.382 4.710 15.688 1.00 95.94 71 GLU A N 1
ATOM 559 C CA . GLU A 1 71 ? -17.788 5.644 16.644 1.00 95.94 71 GLU A CA 1
ATOM 560 C C . GLU A 1 71 ? -16.366 6.089 16.269 1.00 95.94 71 GLU A C 1
ATOM 562 O O . GLU A 1 71 ? -15.892 7.110 16.765 1.00 95.94 71 GLU A O 1
ATOM 567 N N . LEU A 1 72 ? -15.672 5.342 15.401 1.00 95.38 72 LEU A N 1
ATOM 568 C CA . LEU A 1 72 ? -14.321 5.689 14.974 1.00 95.38 72 LEU A CA 1
ATOM 569 C C . LEU A 1 72 ? -14.336 6.784 13.907 1.00 95.38 72 LEU A C 1
ATOM 571 O O . LEU A 1 72 ? -15.005 6.682 12.872 1.00 95.38 72 LEU A O 1
ATOM 575 N N . THR A 1 73 ? -13.489 7.792 14.111 1.00 96.81 73 THR A N 1
ATOM 576 C CA . THR A 1 73 ? -13.141 8.731 13.046 1.00 96.81 73 THR A CA 1
ATOM 577 C C . THR A 1 73 ? -12.320 8.028 11.961 1.00 96.81 73 THR A C 1
ATOM 579 O O . THR A 1 73 ? -11.765 6.943 12.155 1.00 96.81 73 THR A O 1
ATOM 582 N N . GLU A 1 74 ? -12.214 8.651 10.789 1.00 94.38 74 GLU A N 1
ATOM 583 C CA . GLU A 1 74 ? -11.372 8.140 9.705 1.00 94.38 74 GLU A CA 1
ATOM 584 C C . GLU A 1 74 ? -9.900 8.028 10.093 1.00 94.38 74 GLU A C 1
ATOM 586 O O . GLU A 1 74 ? -9.275 6.998 9.844 1.00 94.38 74 GLU A O 1
ATOM 591 N N . ALA A 1 75 ? -9.377 9.052 10.767 1.00 96.00 75 ALA A N 1
ATOM 592 C CA . ALA A 1 75 ? -8.000 9.077 11.235 1.00 96.00 75 ALA A CA 1
ATOM 593 C C . ALA A 1 75 ? -7.733 7.972 12.269 1.00 96.00 75 ALA A C 1
ATOM 595 O O . ALA A 1 75 ? -6.713 7.286 12.189 1.00 96.00 75 ALA A O 1
ATOM 596 N N . ASP A 1 76 ? -8.663 7.745 13.203 1.00 96.00 76 ASP A N 1
ATOM 597 C CA . ASP A 1 76 ? -8.525 6.680 14.198 1.00 96.00 76 ASP A CA 1
ATOM 598 C C . ASP A 1 76 ? -8.582 5.292 13.554 1.00 96.00 76 ASP A C 1
ATOM 600 O O . ASP A 1 76 ? -7.782 4.421 13.898 1.00 96.00 76 ASP A O 1
ATOM 604 N N . ALA A 1 77 ? -9.486 5.090 12.592 1.00 95.62 77 ALA A N 1
ATOM 605 C CA . ALA A 1 77 ? -9.590 3.837 11.856 1.00 95.62 77 ALA A CA 1
ATOM 606 C C . ALA A 1 77 ? -8.323 3.550 11.032 1.00 95.62 77 ALA A C 1
ATOM 608 O O . ALA A 1 77 ? -7.812 2.431 11.083 1.00 95.62 77 ALA A O 1
ATOM 609 N N . LEU A 1 78 ? -7.779 4.553 10.333 1.00 95.94 78 LEU A N 1
ATOM 610 C CA . LEU A 1 78 ? -6.508 4.437 9.608 1.00 95.94 78 LEU A CA 1
ATOM 611 C C . LEU A 1 78 ? -5.341 4.126 10.546 1.00 95.94 78 LEU A C 1
ATOM 613 O O . LEU A 1 78 ? -4.539 3.242 10.247 1.00 95.94 78 LEU A O 1
ATOM 617 N N . ARG A 1 79 ? -5.260 4.796 11.703 1.00 95.19 79 ARG A N 1
ATOM 618 C CA . ARG A 1 79 ? -4.234 4.506 12.712 1.00 95.19 79 ARG A CA 1
ATOM 619 C C . ARG A 1 79 ? -4.318 3.054 13.176 1.00 95.19 79 ARG A C 1
ATOM 621 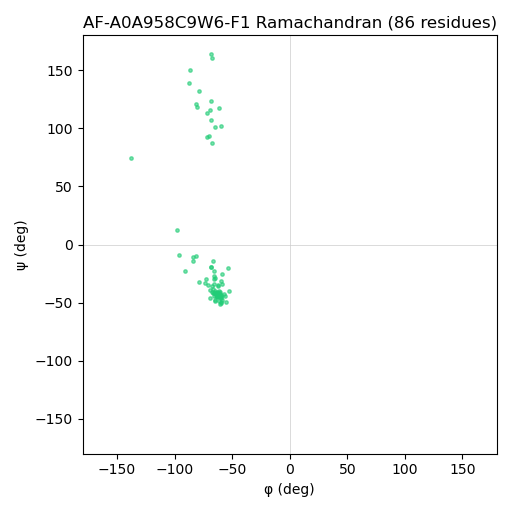O O . ARG A 1 79 ? -3.304 2.372 13.181 1.00 95.19 79 ARG A O 1
ATOM 628 N N . VAL A 1 80 ? -5.514 2.563 13.505 1.00 93.81 80 VAL A N 1
ATOM 629 C CA . VAL A 1 80 ? -5.713 1.164 13.921 1.00 93.81 80 VAL A CA 1
ATOM 630 C C . VAL A 1 80 ? -5.276 0.187 12.831 1.00 93.81 80 VAL A C 1
ATOM 632 O O . VAL A 1 80 ? -4.605 -0.793 13.141 1.00 93.81 80 VAL A O 1
ATOM 635 N N . VAL A 1 81 ? -5.632 0.445 11.568 1.00 93.94 81 VAL A N 1
ATOM 636 C CA . VAL A 1 81 ? -5.212 -0.390 10.432 1.00 93.94 81 VAL A CA 1
ATOM 637 C C . VAL A 1 81 ? -3.687 -0.432 10.337 1.00 93.94 81 VAL A C 1
ATOM 639 O O . VAL A 1 81 ? -3.128 -1.521 10.305 1.00 93.94 81 VAL A O 1
ATOM 642 N N . ARG A 1 82 ? -3.018 0.723 10.380 1.00 92.56 82 ARG A N 1
ATOM 643 C CA . ARG A 1 82 ? -1.556 0.832 10.259 1.00 92.56 82 ARG A CA 1
ATOM 644 C C . ARG A 1 82 ? -0.802 0.192 11.419 1.00 92.56 82 ARG A C 1
ATOM 646 O O . ARG A 1 82 ? 0.155 -0.536 11.193 1.00 92.56 82 ARG A O 1
ATOM 653 N N . THR A 1 83 ? -1.242 0.418 12.656 1.00 89.31 83 THR A N 1
ATOM 654 C CA . THR A 1 83 ? -0.579 -0.147 13.841 1.00 89.31 83 THR A CA 1
ATOM 655 C C . THR A 1 83 ? -0.681 -1.670 13.871 1.00 89.31 83 THR A C 1
ATOM 657 O O . THR A 1 83 ? 0.273 -2.330 14.251 1.00 89.31 83 THR A O 1
ATOM 660 N N . ARG A 1 84 ? -1.786 -2.252 13.389 1.00 70.94 84 ARG A N 1
ATOM 661 C CA . ARG A 1 84 ? -1.968 -3.712 13.372 1.00 70.94 84 ARG A CA 1
ATOM 662 C C . ARG A 1 84 ? -1.031 -4.448 12.402 1.00 70.94 84 ARG A C 1
ATOM 664 O O . ARG A 1 84 ? -0.861 -5.650 12.555 1.00 70.94 84 ARG A O 1
ATOM 671 N N . TYR A 1 85 ? -0.456 -3.748 11.421 1.00 56.75 85 TYR A N 1
ATOM 672 C CA . TYR A 1 85 ? 0.549 -4.289 10.495 1.00 56.75 85 TYR A CA 1
ATOM 673 C C . TYR A 1 85 ? 1.994 -3.981 10.912 1.00 56.75 85 TYR A C 1
ATOM 675 O O . TYR A 1 85 ? 2.908 -4.521 10.304 1.00 56.75 85 TYR A O 1
ATOM 683 N N . ALA A 1 86 ? 2.214 -3.130 11.920 1.00 51.81 86 ALA A N 1
ATOM 684 C CA . ALA A 1 86 ? 3.554 -2.778 12.397 1.00 51.81 86 ALA A CA 1
ATOM 685 C C . ALA A 1 86 ? 4.159 -3.825 13.359 1.00 51.81 86 ALA A C 1
ATOM 687 O O . ALA A 1 86 ? 5.340 -3.736 13.677 1.00 51.81 86 ALA A O 1
ATOM 688 N N . ASP A 1 87 ? 3.356 -4.798 13.803 1.00 44.31 87 ASP A N 1
ATOM 689 C CA . ASP A 1 87 ? 3.747 -5.865 14.738 1.00 44.31 87 ASP A CA 1
ATOM 690 C C . ASP A 1 87 ? 4.105 -7.201 14.032 1.00 44.31 87 ASP A C 1
ATOM 692 O O . ASP A 1 87 ? 4.188 -8.241 14.690 1.00 44.31 87 ASP A O 1
ATOM 696 N N . LEU A 1 88 ? 4.283 -7.192 12.703 1.00 44.00 88 LEU A N 1
ATOM 697 C CA . LEU A 1 88 ? 4.764 -8.316 11.878 1.00 44.00 88 LEU A CA 1
ATOM 698 C C . LEU A 1 88 ? 6.192 -8.048 11.392 1.00 44.00 88 LEU A C 1
ATOM 700 O O . LEU A 1 88 ? 6.979 -9.020 11.359 1.00 44.00 88 LEU A O 1
#

Foldseek 3Di:
DDDDDPPPPPPDPVNVVVVVVVVVVVVVPDDVVVVVVVVVDDPVRVVVVVVVVVVVVLQVQLVVVCVVVVVDDSVRSSVVSVVVVVVD

Radius of gyration: 20.72 Å; Cα contacts (8 Å, |Δi|>4): 23; chains: 1; bounding box: 51×41×44 Å

Secondary structure (DSSP, 8-state):
------------HHHHHHHHHHHHHHHHTS-HHHHHHHHHS-HHHHHHHHHHHHHHHHHHHHHHHHHH-TTS-HHHHHHHHHHHHTT-

Sequence (88 aa):
MAKQEEKNITVTLDDDALLFEMIPGAVAEVDPRQIAILRTLTPAQRFQQMLSMIELVEGIAAHRLRQRRPELTEADALRVVRTRYADL

Solvent-accessible surface area (backbone atoms only — not comparable to full-atom values): 5352 Å² total; per-residue (Å²): 136,83,81,80,79,78,79,76,79,77,81,50,78,66,58,54,52,55,48,63,64,46,46,62,59,58,54,71,71,54,58,67,65,58,54,56,53,58,69,75,47,51,74,68,53,51,51,50,53,51,51,56,50,49,53,51,53,47,50,54,51,18,52,59,44,28,76,77,39,73,88,48,51,70,69,57,29,39,49,54,55,54,56,71,62,70,82,116